Protein AF-A0A821N121-F1 (afdb_monomer_lite)

Organism: NCBI:txid392032

Structure (mmCIF, N/CA/C/O backbone):
data_AF-A0A821N121-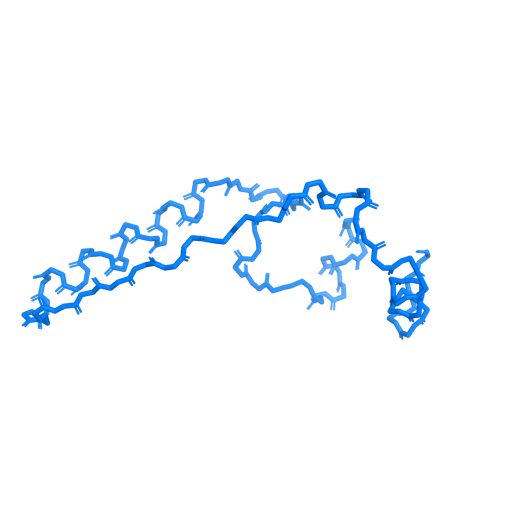F1
#
_entry.id   AF-A0A821N121-F1
#
loop_
_atom_site.group_PDB
_atom_site.id
_atom_site.type_symbol
_atom_site.label_atom_id
_atom_site.label_alt_id
_atom_site.label_comp_id
_atom_site.label_asym_id
_atom_site.label_entity_id
_atom_site.label_seq_id
_atom_site.pdbx_PDB_ins_code
_atom_site.Cartn_x
_atom_site.Cartn_y
_atom_site.Cartn_z
_atom_site.occupancy
_atom_site.B_iso_or_equiv
_atom_site.auth_seq_id
_atom_site.auth_comp_id
_atom_site.auth_asym_id
_atom_site.auth_atom_id
_atom_site.pdbx_PDB_model_num
ATOM 1 N N . MET A 1 1 ? 3.599 6.499 -11.512 1.00 67.88 1 MET A N 1
ATOM 2 C CA . MET A 1 1 ? 2.713 6.816 -10.366 1.00 67.88 1 MET A CA 1
ATOM 3 C C . MET A 1 1 ? 1.562 7.730 -10.782 1.00 67.88 1 MET A C 1
ATOM 5 O O . MET A 1 1 ? 0.432 7.280 -10.721 1.00 67.88 1 MET A O 1
ATOM 9 N N . LEU A 1 2 ? 1.825 8.941 -11.293 1.00 76.19 2 LEU A N 1
ATOM 10 C CA . LEU A 1 2 ? 0.790 9.877 -11.782 1.00 76.19 2 LEU A CA 1
ATOM 11 C C . LEU A 1 2 ? -0.200 9.250 -12.782 1.00 76.19 2 LEU A C 1
ATOM 13 O O . LEU A 1 2 ? -1.405 9.418 -12.647 1.00 76.19 2 LEU A O 1
ATOM 17 N N . GLU A 1 3 ? 0.299 8.454 -13.729 1.00 84.7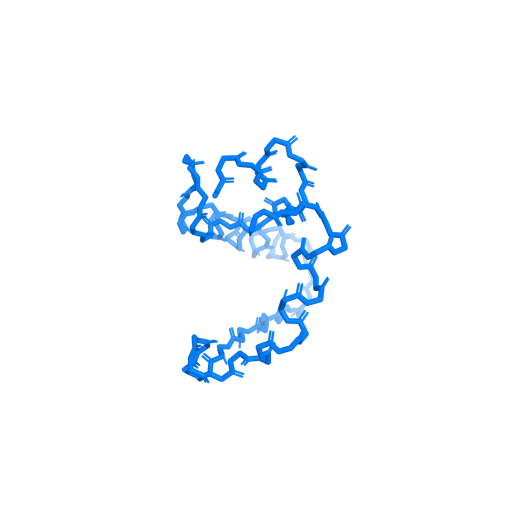5 3 GLU A N 1
ATOM 18 C CA . GLU A 1 3 ? -0.538 7.729 -14.698 1.00 84.75 3 GLU A CA 1
ATOM 19 C C . GLU A 1 3 ? -1.478 6.696 -14.056 1.00 84.75 3 GLU A C 1
ATOM 21 O O . GLU A 1 3 ? -2.623 6.539 -14.481 1.00 84.75 3 GLU A O 1
ATOM 26 N N . LEU A 1 4 ? -1.017 6.025 -12.996 1.00 87.38 4 LEU A N 1
ATOM 27 C CA . LEU A 1 4 ? -1.808 5.041 -12.252 1.00 87.38 4 LEU A CA 1
ATOM 28 C C . LEU A 1 4 ? -2.918 5.723 -11.441 1.00 87.38 4 LEU A C 1
ATOM 30 O O . LEU A 1 4 ? -4.030 5.205 -11.375 1.00 87.38 4 LEU A O 1
ATOM 34 N N . GLU A 1 5 ? -2.621 6.892 -10.861 1.00 87.06 5 GLU A N 1
ATOM 35 C CA . GLU A 1 5 ? -3.604 7.728 -10.160 1.00 87.06 5 GLU A CA 1
ATOM 36 C C . GLU A 1 5 ? -4.662 8.260 -11.130 1.00 87.06 5 GLU A C 1
ATOM 38 O O . GLU A 1 5 ? -5.853 8.140 -10.863 1.00 87.06 5 GLU A O 1
ATOM 43 N N . ARG A 1 6 ? -4.246 8.777 -12.297 1.00 86.75 6 ARG A N 1
ATOM 44 C CA . ARG A 1 6 ? -5.163 9.308 -13.318 1.00 86.75 6 ARG A CA 1
ATOM 45 C C . ARG A 1 6 ? -6.147 8.253 -13.816 1.00 86.75 6 ARG A C 1
ATOM 47 O O . ARG A 1 6 ? -7.316 8.556 -14.022 1.00 86.75 6 ARG A O 1
ATOM 54 N N . LYS A 1 7 ? -5.671 7.023 -14.023 1.00 89.31 7 LYS A N 1
ATOM 55 C CA . LYS A 1 7 ? -6.516 5.897 -14.444 1.00 89.31 7 LYS A CA 1
ATOM 56 C C . LYS A 1 7 ? -7.287 5.250 -13.285 1.00 89.31 7 LYS A C 1
ATOM 58 O O . LYS A 1 7 ? -8.097 4.368 -13.538 1.00 89.31 7 LYS A O 1
ATOM 63 N 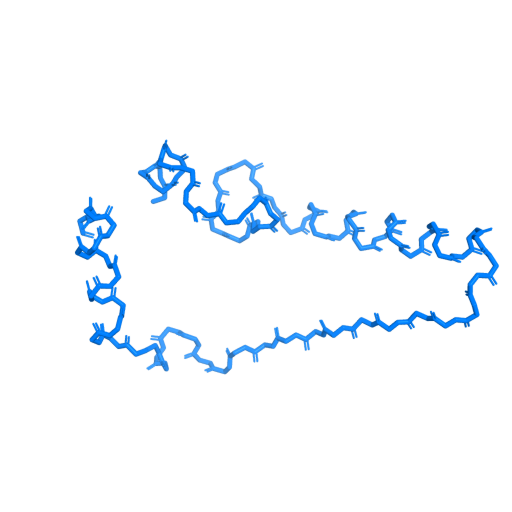N . ASN A 1 8 ? -7.037 5.668 -12.040 1.00 89.50 8 ASN A N 1
ATOM 64 C CA . ASN A 1 8 ? -7.665 5.150 -10.823 1.00 89.50 8 ASN A CA 1
ATOM 65 C C . ASN A 1 8 ? -7.647 3.610 -10.717 1.00 89.50 8 ASN A C 1
ATOM 67 O O . ASN A 1 8 ? -8.629 2.986 -10.322 1.00 89.50 8 ASN A O 1
ATOM 71 N N . ILE A 1 9 ? -6.529 2.985 -11.102 1.00 91.19 9 ILE A N 1
ATOM 72 C CA . ILE A 1 9 ? -6.406 1.513 -11.131 1.00 91.19 9 ILE A CA 1
ATOM 73 C C . ILE A 1 9 ? -5.840 0.933 -9.832 1.00 91.19 9 ILE A C 1
ATOM 75 O O . ILE A 1 9 ? -5.890 -0.276 -9.614 1.00 91.19 9 ILE A O 1
ATOM 79 N N . LEU A 1 10 ? -5.254 1.782 -8.983 1.00 91.44 10 LEU A N 1
ATOM 80 C CA . LEU A 1 10 ? -4.722 1.366 -7.690 1.00 91.44 10 LEU A CA 1
ATOM 81 C C . LEU A 1 10 ? -5.856 1.283 -6.662 1.00 91.44 10 LEU A C 1
ATOM 83 O O . LEU A 1 10 ? -6.674 2.202 -6.596 1.00 91.44 10 LEU A O 1
ATOM 87 N N . PRO A 1 11 ? -5.871 0.258 -5.793 1.00 91.12 11 PRO A N 1
ATOM 88 C CA . PRO A 1 11 ? -6.842 0.170 -4.712 1.00 91.12 11 PRO A CA 1
ATOM 89 C C . PRO A 1 11 ? -6.869 1.437 -3.852 1.00 91.12 11 PRO A C 1
ATOM 91 O O . PRO A 1 11 ? -5.827 2.025 -3.538 1.00 91.12 11 PRO A O 1
ATOM 94 N N . GLU A 1 12 ? -8.057 1.831 -3.396 1.00 89.19 12 GLU A N 1
ATOM 95 C CA . GLU A 1 12 ? -8.246 3.031 -2.573 1.00 89.19 12 GLU A CA 1
ATOM 96 C C . GLU A 1 12 ? -7.352 3.018 -1.323 1.00 89.19 12 GLU A C 1
ATOM 98 O O . GLU A 1 12 ? -6.736 4.024 -0.965 1.00 89.19 12 GLU A O 1
ATOM 103 N N . HIS A 1 13 ? -7.215 1.848 -0.700 1.00 90.50 13 HIS A N 1
ATOM 104 C CA . HIS A 1 13 ? -6.465 1.669 0.539 1.00 90.50 13 HIS A CA 1
ATOM 105 C C . HIS A 1 13 ? -4.965 1.419 0.344 1.00 90.50 13 HIS A C 1
ATOM 107 O O . HIS A 1 13 ? -4.239 1.288 1.326 1.00 90.50 13 HIS A O 1
ATOM 113 N N . GLN A 1 14 ? -4.472 1.354 -0.897 1.00 91.69 14 GLN A N 1
ATOM 114 C CA . GLN A 1 14 ? -3.032 1.349 -1.131 1.00 91.69 14 GLN A CA 1
ATOM 115 C C . GLN A 1 14 ? -2.488 2.734 -0.771 1.00 91.69 14 GLN A C 1
ATOM 117 O O . GLN A 1 14 ? -2.975 3.733 -1.299 1.00 91.69 14 GLN A O 1
ATOM 122 N N . ALA A 1 15 ? -1.500 2.789 0.124 1.00 92.31 15 ALA A N 1
ATOM 123 C CA . ALA A 1 15 ? -0.832 4.027 0.538 1.00 92.31 15 ALA A CA 1
ATOM 124 C C . ALA A 1 15 ? 0.646 4.075 0.123 1.00 92.31 15 ALA A C 1
ATOM 126 O O . ALA A 1 15 ? 1.178 5.155 -0.115 1.00 92.31 15 ALA A O 1
ATOM 127 N N . GLY A 1 16 ? 1.305 2.916 0.021 1.00 91.38 16 GLY A N 1
ATOM 128 C CA . GLY A 1 16 ? 2.705 2.829 -0.391 1.00 91.38 16 GLY A CA 1
ATOM 129 C C . GLY A 1 16 ? 2.901 3.314 -1.825 1.00 91.38 16 GLY A C 1
ATOM 130 O O . GLY A 1 16 ? 2.098 2.988 -2.702 1.00 91.38 16 GLY A O 1
ATOM 131 N N . PHE A 1 17 ? 3.972 4.082 -2.040 1.00 89.75 17 PHE A N 1
ATOM 132 C CA . PHE A 1 17 ? 4.347 4.637 -3.342 1.00 89.75 17 PHE A CA 1
ATOM 133 C C . PHE A 1 17 ? 3.186 5.375 -4.034 1.00 89.75 17 PHE A C 1
ATOM 135 O O . PHE A 1 17 ? 2.930 5.160 -5.218 1.00 89.75 17 PHE A O 1
ATOM 142 N N . ARG A 1 18 ? 2.461 6.227 -3.297 1.00 90.31 18 ARG A N 1
ATOM 143 C CA . ARG A 1 18 ? 1.420 7.109 -3.847 1.00 90.31 18 ARG A CA 1
ATOM 144 C C . ARG A 1 18 ? 1.615 8.548 -3.372 1.00 90.31 18 ARG A C 1
ATOM 146 O O . ARG A 1 18 ? 1.935 8.743 -2.197 1.00 90.31 18 ARG A O 1
ATOM 153 N N . PRO A 1 19 ? 1.416 9.568 -4.226 1.00 88.19 19 PRO A N 1
ATOM 154 C CA . PRO A 1 19 ? 1.630 10.953 -3.833 1.00 88.19 19 PRO A CA 1
ATOM 155 C C . PRO A 1 19 ? 0.565 11.359 -2.815 1.00 88.19 19 PRO A C 1
ATOM 157 O O . PRO A 1 19 ? -0.603 11.001 -2.954 1.00 88.19 19 PRO A O 1
ATOM 160 N N . GLY A 1 20 ? 0.962 12.096 -1.779 1.00 88.31 20 GLY A N 1
ATOM 161 C CA . GLY A 1 20 ? 0.028 12.576 -0.756 1.00 88.31 20 GLY A CA 1
ATOM 162 C C . GLY A 1 20 ? -0.545 11.489 0.164 1.00 88.31 20 GLY A C 1
ATOM 163 O O . GLY A 1 20 ? -1.394 11.799 0.997 1.00 88.31 20 GLY A O 1
ATOM 164 N N . LYS A 1 21 ? -0.085 10.233 0.063 1.00 90.44 21 LYS A N 1
ATOM 165 C CA . LYS A 1 21 ? -0.415 9.162 1.012 1.00 90.44 21 LYS A CA 1
ATOM 166 C C . LYS A 1 21 ? 0.821 8.741 1.795 1.00 90.44 21 LYS A C 1
ATOM 168 O O . LYS A 1 21 ? 1.931 8.711 1.275 1.00 90.44 21 LYS A O 1
ATOM 173 N N . SER A 1 22 ? 0.615 8.407 3.064 1.00 92.88 22 SER A N 1
ATOM 174 C CA . SER A 1 22 ? 1.659 7.903 3.955 1.00 92.88 22 SER A CA 1
ATOM 175 C C . SER A 1 22 ? 1.178 6.662 4.699 1.00 92.88 22 SER A C 1
ATOM 177 O O . SER A 1 22 ? -0.015 6.347 4.726 1.00 92.88 22 SER A O 1
ATOM 179 N N . THR A 1 23 ? 2.110 5.969 5.351 1.00 91.62 23 THR A N 1
ATOM 180 C CA . THR A 1 23 ? 1.807 4.827 6.226 1.00 91.62 23 THR A CA 1
ATOM 181 C C . THR A 1 23 ? 0.827 5.186 7.347 1.00 91.62 23 THR A C 1
ATOM 183 O O . THR A 1 23 ? 0.076 4.317 7.790 1.00 91.62 23 THR A O 1
ATOM 186 N N . MET A 1 24 ? 0.749 6.465 7.737 1.00 94.50 24 MET A N 1
ATOM 187 C CA . MET A 1 24 ? -0.203 6.967 8.733 1.00 94.50 24 MET A CA 1
ATOM 188 C C . MET A 1 24 ? -1.659 6.679 8.353 1.00 94.50 24 MET A C 1
ATOM 190 O O . MET A 1 24 ? -2.466 6.363 9.222 1.00 94.50 24 MET A O 1
ATOM 194 N N . TYR A 1 25 ? -1.998 6.719 7.060 1.00 92.25 25 TYR A N 1
ATOM 195 C CA . TYR A 1 25 ? -3.352 6.405 6.596 1.00 92.25 25 TYR A CA 1
ATOM 196 C C . TYR A 1 25 ? -3.765 4.973 6.978 1.00 92.25 25 TYR A C 1
ATOM 198 O O . TYR A 1 25 ? -4.869 4.747 7.476 1.00 92.25 25 TYR A O 1
ATOM 206 N N . ASN A 1 26 ? -2.859 4.008 6.803 1.00 92.38 26 ASN A N 1
ATOM 207 C CA . ASN A 1 26 ? -3.117 2.609 7.143 1.00 92.38 26 ASN A CA 1
ATOM 208 C C . ASN A 1 26 ? -3.198 2.397 8.660 1.00 92.38 26 ASN A C 1
ATOM 210 O O . ASN A 1 26 ? -4.061 1.650 9.118 1.00 92.38 26 ASN A O 1
ATOM 214 N N . ILE A 1 27 ? -2.341 3.080 9.429 1.00 94.69 27 ILE A N 1
ATOM 215 C CA . ILE A 1 27 ? -2.341 3.026 10.900 1.00 94.69 27 ILE A CA 1
ATOM 216 C C . ILE A 1 27 ? -3.662 3.563 11.450 1.00 94.69 27 ILE A C 1
ATOM 218 O O . ILE A 1 27 ? -4.332 2.866 12.206 1.00 94.69 27 ILE A O 1
ATOM 222 N N . LEU A 1 28 ? -4.077 4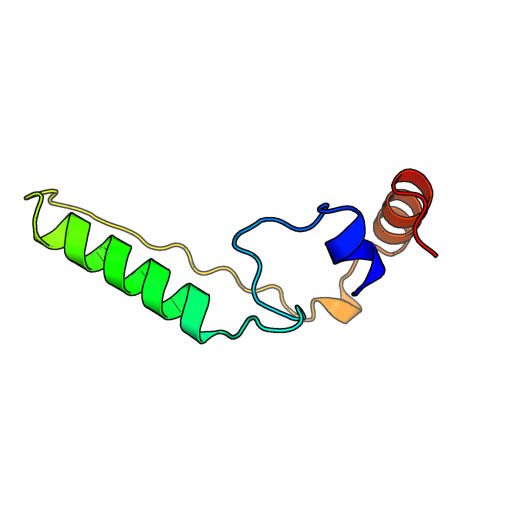.755 11.017 1.00 94.94 28 LEU A N 1
ATOM 223 C CA . LEU A 1 28 ? -5.328 5.377 11.450 1.00 94.94 28 LEU A CA 1
ATOM 224 C C . LEU A 1 28 ? -6.540 4.504 11.101 1.00 94.94 28 LEU A C 1
ATOM 226 O O . LEU A 1 28 ? -7.481 4.379 11.881 1.00 94.94 28 LEU A O 1
ATOM 230 N N . ARG A 1 29 ? -6.525 3.862 9.928 1.00 92.06 29 ARG A N 1
ATOM 231 C CA . ARG A 1 29 ? -7.585 2.929 9.534 1.00 92.06 29 ARG A CA 1
ATOM 232 C C . ARG A 1 29 ? -7.641 1.706 10.451 1.00 92.06 29 ARG A C 1
ATOM 234 O O . ARG A 1 29 ? -8.733 1.307 10.852 1.00 92.06 29 ARG A O 1
ATOM 241 N N . LEU A 1 30 ? -6.490 1.110 10.760 1.00 93.81 30 LEU A N 1
ATOM 242 C CA . LEU A 1 30 ? -6.403 -0.042 11.655 1.00 93.81 30 LEU A CA 1
ATOM 243 C C . LEU A 1 30 ? -6.843 0.322 13.079 1.00 93.81 30 LEU A C 1
ATOM 245 O O . LEU A 1 30 ? -7.599 -0.427 13.692 1.00 93.81 30 LEU A O 1
ATOM 249 N N . GLU A 1 31 ? -6.419 1.483 13.576 1.00 94.75 31 GLU A N 1
ATOM 250 C CA . GLU A 1 31 ? -6.814 2.013 14.881 1.00 94.75 31 GLU A CA 1
ATOM 251 C C . GLU A 1 31 ? -8.334 2.194 14.966 1.00 94.75 31 GLU A C 1
ATOM 253 O O . GLU A 1 31 ? -8.961 1.665 15.882 1.00 94.75 31 GLU A O 1
ATOM 258 N N . ARG A 1 32 ? -8.949 2.865 13.983 1.00 93.19 32 ARG A N 1
ATOM 259 C CA . ARG A 1 32 ? -10.410 3.043 13.925 1.00 93.19 32 ARG A CA 1
ATOM 260 C C . ARG A 1 32 ? -11.143 1.708 13.906 1.00 93.19 32 ARG A C 1
ATOM 262 O O . ARG A 1 32 ? -12.075 1.511 14.680 1.00 93.19 32 ARG A O 1
ATOM 269 N N . TYR A 1 33 ? -10.678 0.765 13.084 1.00 91.12 33 TYR A N 1
ATOM 270 C CA . TYR A 1 33 ? -11.236 -0.584 13.062 1.00 91.12 33 TYR A CA 1
ATOM 271 C C . TYR A 1 33 ? -11.159 -1.250 14.444 1.00 91.12 33 TYR A C 1
ATOM 273 O O . TYR A 1 33 ? -12.147 -1.814 14.911 1.00 91.12 33 TYR A O 1
ATOM 281 N N . ALA A 1 34 ? -10.015 -1.163 15.126 1.00 91.06 34 ALA A N 1
ATOM 282 C CA . ALA A 1 34 ? -9.849 -1.721 16.464 1.00 91.06 34 ALA A CA 1
ATOM 283 C C . ALA A 1 34 ? -10.785 -1.050 17.486 1.00 91.06 34 ALA A C 1
ATOM 285 O O . ALA A 1 34 ? -11.457 -1.747 18.247 1.00 91.06 34 ALA A O 1
ATOM 286 N N . GLN A 1 35 ? -10.892 0.281 17.470 1.00 91.44 35 GLN A N 1
ATOM 287 C CA . GLN A 1 35 ? -11.775 1.037 18.362 1.00 91.44 35 GLN A CA 1
ATOM 288 C C . GLN A 1 35 ? -13.250 0.662 18.178 1.00 91.44 35 GLN A C 1
ATOM 290 O O . GLN A 1 35 ? -13.947 0.414 19.164 1.00 91.44 35 GLN A O 1
ATOM 295 N N . ASP A 1 36 ? -13.725 0.560 16.936 1.00 90.19 36 ASP A N 1
ATOM 296 C CA . ASP A 1 36 ? -15.108 0.175 16.640 1.00 90.19 36 ASP A CA 1
ATOM 297 C C . ASP A 1 36 ? -15.422 -1.232 17.156 1.00 90.19 36 ASP A C 1
ATOM 299 O O . ASP A 1 36 ? -16.505 -1.489 17.692 1.00 90.19 36 ASP A O 1
ATOM 303 N N . ARG A 1 37 ? -14.466 -2.162 17.038 1.00 88.62 37 ARG A N 1
ATOM 304 C CA . ARG A 1 37 ? -14.618 -3.536 17.538 1.00 88.62 37 ARG A CA 1
ATOM 305 C C . ARG A 1 37 ? -14.632 -3.607 19.060 1.00 88.62 37 ARG A C 1
ATOM 307 O O . ARG A 1 37 ? -15.468 -4.327 19.602 1.00 88.62 37 ARG A O 1
ATOM 314 N N . LEU A 1 38 ? -13.793 -2.818 19.732 1.00 85.62 38 LEU A N 1
ATOM 315 C CA . LEU A 1 38 ? -13.796 -2.698 21.193 1.00 85.62 38 LEU A CA 1
ATOM 316 C C . LEU A 1 38 ? -15.130 -2.146 21.716 1.00 85.62 38 LEU A C 1
ATOM 318 O O . LEU A 1 38 ? -15.639 -2.624 22.727 1.00 85.62 38 LEU A O 1
ATOM 322 N N . ARG A 1 39 ? -15.731 -1.179 21.010 1.00 86.12 39 ARG A N 1
ATOM 323 C CA . ARG A 1 39 ? -17.012 -0.563 21.401 1.00 86.12 39 ARG A CA 1
ATOM 324 C C . ARG A 1 39 ? -18.230 -1.451 21.141 1.00 86.12 39 ARG A C 1
ATOM 326 O O . ARG A 1 39 ? -19.208 -1.368 21.874 1.00 86.12 39 ARG A O 1
ATOM 333 N N . SER A 1 40 ? -18.199 -2.295 20.110 1.00 82.88 40 SER A N 1
ATOM 334 C CA . SER A 1 40 ? -19.374 -3.049 19.634 1.00 82.88 40 SER A CA 1
ATOM 335 C C . SER A 1 40 ? -19.602 -4.411 20.315 1.00 82.88 40 SER A C 1
ATOM 337 O O . SER A 1 40 ? -20.360 -5.229 19.797 1.00 82.88 40 SER A O 1
ATOM 339 N N . ALA A 1 41 ? -18.956 -4.678 21.459 1.00 71.75 41 ALA A N 1
ATOM 340 C CA . ALA A 1 41 ? -19.033 -5.938 22.220 1.00 71.75 41 ALA A CA 1
ATOM 341 C C . ALA A 1 41 ? -18.735 -7.217 21.400 1.00 71.75 41 ALA A C 1
ATOM 343 O O . ALA A 1 41 ? -19.049 -8.336 21.822 1.00 71.75 41 ALA A O 1
ATOM 344 N N . ARG A 1 42 ? -18.106 -7.081 20.223 1.00 69.81 42 ARG A N 1
ATOM 345 C CA . ARG A 1 42 ? -17.661 -8.218 19.411 1.00 69.81 42 ARG A CA 1
ATOM 346 C C . ARG A 1 42 ? -16.441 -8.842 20.078 1.00 69.81 42 ARG A C 1
ATOM 348 O O . ARG A 1 42 ? -15.415 -8.194 20.242 1.00 69.81 42 ARG A O 1
ATOM 355 N N . ARG A 1 43 ? -16.559 -10.117 20.449 1.00 68.00 43 ARG A N 1
ATOM 356 C CA . ARG A 1 43 ? -15.598 -10.793 21.337 1.00 68.00 43 ARG A CA 1
ATOM 357 C C . ARG A 1 43 ? -14.253 -11.136 20.697 1.00 68.00 43 ARG A C 1
ATOM 359 O O . ARG A 1 43 ? -13.286 -11.321 21.426 1.00 68.00 43 ARG A O 1
ATOM 366 N N . HIS A 1 44 ? -14.167 -11.196 19.368 1.00 82.12 44 HIS A N 1
ATOM 367 C CA . HIS A 1 44 ? -12.944 -11.608 18.678 1.00 82.12 44 HIS A CA 1
ATOM 368 C C . HIS A 1 44 ? -12.686 -10.751 17.441 1.00 82.12 44 HIS A C 1
ATOM 370 O O . HIS A 1 44 ? -13.585 -10.496 16.639 1.00 82.12 44 HIS A O 1
ATOM 376 N N . SER A 1 45 ? -11.441 -10.306 17.300 1.00 86.56 45 SER A N 1
ATOM 377 C CA . SER A 1 45 ? -10.913 -9.641 16.113 1.00 86.56 45 SER A CA 1
ATOM 378 C C . SER A 1 45 ? -9.540 -10.223 15.818 1.00 86.56 45 SER A C 1
ATOM 380 O O . SER A 1 45 ? -8.786 -10.525 16.739 1.00 86.56 45 SER A O 1
ATOM 382 N N . ALA A 1 46 ? -9.226 -10.379 14.540 1.00 88.94 46 ALA A N 1
ATOM 383 C CA . ALA A 1 46 ? -7.925 -10.829 14.076 1.00 88.94 46 ALA A CA 1
ATOM 384 C C . ALA A 1 46 ? -7.438 -9.887 12.975 1.00 88.94 46 ALA A C 1
ATOM 386 O O . ALA A 1 46 ? -8.245 -9.283 12.262 1.00 88.94 46 ALA A O 1
ATOM 387 N N . VAL A 1 47 ? -6.120 -9.772 12.851 1.00 90.12 47 VAL A N 1
ATOM 388 C CA . VAL A 1 47 ? -5.454 -9.005 11.800 1.00 90.12 47 VAL A CA 1
ATOM 389 C C . VAL A 1 47 ? -4.459 -9.935 11.125 1.00 90.12 47 VAL A C 1
ATOM 391 O O . VAL A 1 47 ? -3.681 -10.603 11.802 1.00 90.12 47 VAL A O 1
ATOM 394 N N . ILE A 1 48 ? -4.497 -9.979 9.796 1.00 93.06 48 ILE A N 1
ATOM 395 C CA . ILE A 1 48 ? -3.533 -10.722 8.985 1.00 93.06 48 ILE A CA 1
ATOM 396 C C . ILE A 1 48 ? -2.548 -9.705 8.420 1.00 93.06 48 ILE A C 1
ATOM 398 O O . ILE A 1 48 ? -2.933 -8.810 7.668 1.00 93.06 48 ILE A O 1
ATOM 402 N N . LEU A 1 49 ? -1.287 -9.840 8.814 1.00 93.12 49 LEU A N 1
ATOM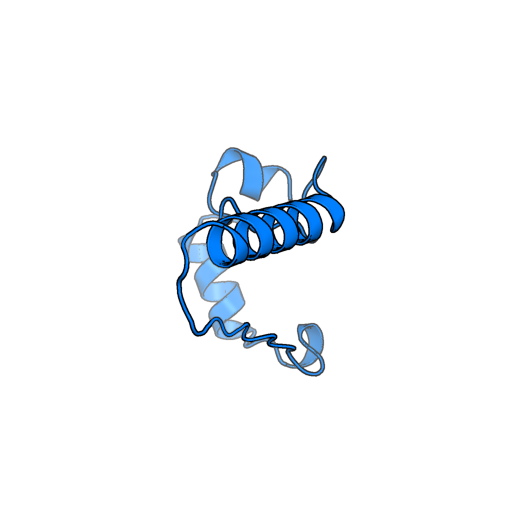 403 C CA . LEU A 1 49 ? -0.174 -9.045 8.311 1.00 93.12 49 LEU A CA 1
ATOM 404 C C . LEU A 1 49 ? 0.607 -9.932 7.345 1.00 93.12 49 LEU A C 1
ATOM 406 O O . LEU A 1 49 ? 1.081 -10.997 7.734 1.00 93.12 49 LEU A O 1
ATOM 410 N N . PHE A 1 50 ? 0.692 -9.514 6.086 1.00 93.62 50 PHE A N 1
ATOM 411 C CA . PHE A 1 50 ? 1.379 -10.255 5.036 1.00 93.62 50 PHE A CA 1
ATOM 412 C C . PHE A 1 50 ? 2.572 -9.449 4.538 1.00 93.62 50 PHE A C 1
ATOM 414 O O . PHE A 1 50 ? 2.433 -8.258 4.257 1.00 93.62 50 PHE A O 1
ATOM 421 N N . ASP A 1 51 ? 3.717 -10.114 4.419 1.00 94.19 51 ASP A N 1
ATOM 422 C CA . ASP A 1 51 ? 4.944 -9.549 3.872 1.00 94.19 51 ASP A CA 1
ATOM 423 C C . ASP A 1 51 ? 5.480 -10.455 2.759 1.00 94.19 51 ASP A C 1
ATOM 425 O O . ASP A 1 51 ? 5.447 -11.684 2.868 1.00 94.19 51 ASP A O 1
ATOM 429 N N . ILE A 1 52 ? 5.940 -9.840 1.670 1.00 94.19 52 ILE A N 1
ATOM 430 C CA . ILE A 1 52 ? 6.470 -10.548 0.502 1.00 94.19 52 ILE A CA 1
ATOM 431 C C . ILE A 1 52 ? 7.990 -10.460 0.546 1.00 94.19 52 ILE A C 1
ATOM 433 O O . ILE A 1 52 ? 8.569 -9.389 0.350 1.00 94.19 52 ILE A O 1
ATOM 437 N N . LYS A 1 53 ? 8.644 -11.609 0.730 1.00 96.31 53 LYS A N 1
ATOM 438 C CA . LYS A 1 53 ? 10.104 -11.696 0.717 1.00 96.31 53 LYS A CA 1
ATOM 439 C C . LYS A 1 53 ? 10.649 -11.253 -0.643 1.00 96.31 53 LYS A C 1
ATOM 441 O O . LYS A 1 53 ? 10.319 -11.858 -1.657 1.00 96.31 53 LYS A O 1
ATOM 446 N N . ALA A 1 54 ? 11.525 -10.246 -0.638 1.00 95.19 54 ALA A N 1
ATOM 447 C CA . ALA A 1 54 ? 12.218 -9.755 -1.831 1.00 95.19 54 ALA A CA 1
ATOM 448 C C . ALA A 1 54 ? 11.245 -9.449 -2.991 1.00 95.19 54 ALA A C 1
ATOM 450 O O . ALA A 1 54 ? 11.373 -9.981 -4.090 1.00 95.19 54 ALA A O 1
ATOM 451 N N . ALA A 1 55 ? 10.214 -8.638 -2.730 1.00 94.69 55 ALA A N 1
ATOM 452 C CA . ALA A 1 55 ? 9.102 -8.403 -3.660 1.00 94.69 55 ALA A CA 1
ATOM 453 C C . ALA A 1 55 ? 9.523 -7.914 -5.061 1.00 94.69 55 ALA A C 1
ATOM 455 O O . ALA A 1 55 ? 8.853 -8.233 -6.039 1.00 94.69 55 ALA A O 1
ATOM 456 N N . PHE A 1 56 ? 10.619 -7.156 -5.165 1.00 93.25 56 PHE A N 1
ATOM 457 C CA . PHE A 1 56 ? 11.149 -6.706 -6.456 1.00 93.25 56 PHE A CA 1
ATOM 458 C C . PHE A 1 56 ? 11.914 -7.809 -7.194 1.00 93.25 56 PHE A C 1
ATOM 460 O O . PHE A 1 56 ? 11.776 -7.921 -8.405 1.00 93.25 56 PHE A O 1
ATOM 467 N N . ASP A 1 57 ? 12.655 -8.658 -6.479 1.00 96.94 57 ASP A N 1
ATOM 468 C CA . ASP A 1 57 ? 13.422 -9.757 -7.080 1.00 96.94 57 ASP A CA 1
ATOM 469 C C . ASP A 1 57 ? 12.528 -10.951 -7.454 1.00 96.94 57 ASP A C 1
ATOM 471 O O . ASP A 1 57 ? 12.802 -11.678 -8.405 1.00 96.94 57 ASP A O 1
ATOM 475 N N . SER A 1 58 ? 11.443 -11.160 -6.703 1.00 95.75 58 SER A N 1
ATOM 476 C CA . SER A 1 58 ? 10.518 -12.294 -6.852 1.00 95.75 58 SER A CA 1
ATOM 477 C C . SER A 1 58 ? 9.331 -12.023 -7.778 1.00 95.75 58 SER A C 1
ATOM 479 O O . SER A 1 58 ? 8.479 -12.897 -7.958 1.00 95.75 58 SER A O 1
ATOM 481 N N . VAL A 1 59 ? 9.241 -10.827 -8.367 1.00 96.69 59 VAL A N 1
ATOM 482 C CA . VAL A 1 59 ? 8.116 -10.473 -9.233 1.00 96.69 59 VAL A CA 1
ATOM 483 C C . VAL A 1 59 ? 8.093 -11.352 -10.487 1.00 96.69 59 VAL A C 1
ATOM 485 O O . VAL A 1 59 ? 9.112 -11.592 -11.138 1.00 96.69 59 VAL A O 1
ATOM 488 N N . TRP A 1 60 ? 6.906 -11.832 -10.863 1.00 97.44 60 TRP A N 1
ATOM 489 C CA . TRP A 1 60 ? 6.732 -12.548 -12.124 1.00 97.44 60 TRP A CA 1
ATOM 490 C C . TRP A 1 60 ? 6.747 -11.551 -13.287 1.00 97.44 60 TRP A C 1
ATOM 492 O O . TRP A 1 60 ? 5.740 -10.904 -13.582 1.00 97.44 60 TRP A O 1
ATOM 502 N N . HIS A 1 61 ? 7.911 -11.410 -13.918 1.00 97.06 61 HIS A N 1
ATOM 503 C CA . HIS A 1 61 ? 8.175 -10.385 -14.927 1.00 97.06 61 HIS A CA 1
ATOM 504 C C . HIS A 1 61 ? 7.231 -10.483 -16.134 1.00 97.06 61 HIS A C 1
ATOM 506 O O . HIS A 1 61 ? 6.656 -9.468 -16.522 1.00 97.06 61 HIS A O 1
ATOM 512 N N . ASP A 1 62 ? 6.978 -11.683 -16.668 1.00 97.88 62 ASP A N 1
ATOM 513 C CA . ASP A 1 62 ? 6.072 -11.846 -17.816 1.00 97.88 62 ASP A CA 1
ATOM 514 C C . ASP A 1 62 ? 4.640 -11.420 -17.472 1.00 97.88 62 ASP A C 1
ATOM 516 O O . ASP A 1 62 ? 3.993 -10.697 -18.229 1.00 97.88 62 ASP A O 1
ATOM 520 N N . GLY A 1 63 ? 4.154 -11.814 -16.289 1.00 97.81 63 GLY A N 1
ATOM 521 C CA . GLY A 1 63 ? 2.831 -11.423 -15.806 1.00 97.81 63 GLY A CA 1
ATOM 522 C C . GLY A 1 63 ? 2.717 -9.923 -15.531 1.00 97.81 63 GLY A C 1
ATOM 523 O O . GLY A 1 63 ? 1.665 -9.327 -15.771 1.00 97.81 63 GLY A O 1
ATOM 524 N N . LEU A 1 64 ? 3.798 -9.298 -15.056 1.00 96.00 64 LEU A N 1
ATOM 525 C CA . LEU A 1 64 ? 3.871 -7.851 -14.877 1.00 96.00 64 LEU A CA 1
ATOM 526 C C . LEU A 1 64 ? 3.790 -7.126 -16.226 1.00 96.00 64 LEU A C 1
ATOM 528 O O . LEU A 1 64 ? 2.954 -6.238 -16.375 1.00 96.00 64 LEU A O 1
ATOM 532 N N . ILE A 1 65 ? 4.601 -7.527 -17.209 1.00 97.12 65 ILE A N 1
ATOM 533 C CA . ILE A 1 65 ? 4.615 -6.939 -18.558 1.00 97.12 65 ILE A CA 1
ATOM 534 C C . ILE A 1 65 ? 3.252 -7.110 -19.233 1.00 97.12 65 ILE A C 1
ATOM 536 O O . ILE A 1 65 ? 2.708 -6.145 -19.771 1.00 97.12 65 ILE A O 1
ATOM 540 N N . TYR A 1 66 ? 2.658 -8.304 -19.143 1.00 97.62 66 TYR A N 1
ATOM 541 C CA . TYR A 1 66 ? 1.307 -8.560 -19.641 1.00 97.62 66 TYR A CA 1
ATOM 542 C C . TYR A 1 66 ? 0.293 -7.572 -19.046 1.00 97.62 66 TYR A C 1
ATOM 544 O O . TYR A 1 66 ? -0.456 -6.936 -19.788 1.00 97.62 66 TYR A O 1
ATOM 552 N N . LYS A 1 67 ? 0.304 -7.388 -17.716 1.00 95.31 67 LYS A N 1
ATOM 553 C CA . LYS A 1 67 ? -0.582 -6.433 -17.029 1.00 95.31 67 LYS A CA 1
ATOM 554 C C . LYS A 1 67 ? -0.353 -4.993 -17.473 1.00 95.31 67 LYS A C 1
ATOM 556 O O . LYS A 1 67 ? -1.324 -4.260 -17.635 1.00 95.31 67 LYS A O 1
ATOM 561 N N . LEU A 1 68 ? 0.899 -4.568 -17.638 1.00 94.50 68 LEU A N 1
ATOM 562 C CA . LEU A 1 68 ? 1.211 -3.212 -18.096 1.00 94.50 68 LEU A CA 1
ATOM 563 C C . LEU A 1 68 ? 0.648 -2.967 -19.500 1.00 94.50 68 LEU A C 1
ATOM 565 O O . LEU A 1 68 ? -0.028 -1.959 -19.711 1.00 94.50 68 LEU A O 1
ATOM 569 N N . ASN A 1 69 ? 0.833 -3.921 -20.415 1.00 95.94 69 ASN A N 1
ATOM 570 C CA . ASN A 1 69 ? 0.303 -3.838 -21.774 1.00 95.94 69 ASN A CA 1
ATOM 571 C C . ASN A 1 69 ? -1.235 -3.810 -21.801 1.00 95.94 69 ASN A C 1
ATOM 573 O O . ASN A 1 69 ? -1.825 -2.938 -22.439 1.00 95.94 69 ASN A O 1
ATOM 577 N N . ASP A 1 70 ? -1.887 -4.708 -21.058 1.00 95.25 70 ASP A N 1
A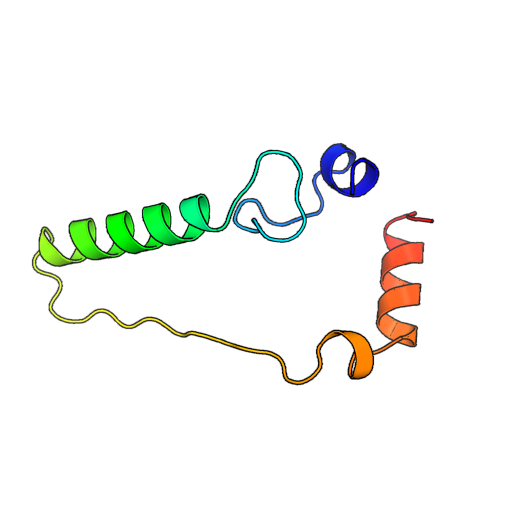TOM 578 C CA . ASP A 1 70 ? -3.352 -4.764 -20.936 1.00 95.25 70 ASP A CA 1
ATOM 579 C C . ASP A 1 70 ? -3.933 -3.441 -20.401 1.00 95.25 70 ASP A C 1
ATOM 581 O O . ASP A 1 70 ? -4.878 -2.874 -20.954 1.00 95.25 70 ASP A O 1
ATOM 585 N N . LEU A 1 71 ? -3.279 -2.859 -19.392 1.00 93.25 71 LEU A N 1
ATOM 586 C CA . LEU A 1 71 ? -3.654 -1.574 -18.797 1.00 93.25 71 LEU A CA 1
ATOM 587 C C . LEU A 1 71 ? -3.217 -0.356 -19.630 1.00 93.25 71 LEU A C 1
ATOM 589 O O . LEU A 1 71 ? -3.487 0.791 -19.239 1.00 93.25 71 LEU A O 1
ATOM 593 N N . ARG A 1 72 ? -2.557 -0.569 -20.776 1.00 93.19 72 ARG A N 1
ATOM 594 C CA . ARG A 1 72 ? -1.979 0.469 -21.648 1.00 93.19 72 ARG A CA 1
ATOM 595 C C . ARG A 1 72 ? -1.075 1.428 -20.878 1.00 93.19 72 ARG A C 1
ATOM 597 O O . ARG A 1 72 ? -1.224 2.653 -20.969 1.00 93.19 72 ARG A O 1
ATOM 604 N N . LEU A 1 73 ? -0.254 0.875 -20.001 1.00 90.12 73 LEU A N 1
ATOM 605 C CA . LEU A 1 73 ? 0.770 1.592 -19.259 1.00 90.12 73 LEU A CA 1
ATOM 606 C C . LEU A 1 73 ? 2.106 1.442 -19.998 1.00 90.12 73 LEU A C 1
ATOM 608 O O . LEU A 1 73 ? 2.299 0.417 -20.652 1.00 90.12 73 LEU A O 1
ATOM 612 N N . PRO A 1 74 ? 2.974 2.468 -19.946 1.00 78.81 74 PRO A N 1
ATOM 613 C CA . PRO A 1 74 ? 4.322 2.366 -20.492 1.00 78.81 74 PRO A CA 1
ATOM 614 C C . PRO A 1 74 ? 5.140 1.277 -19.791 1.00 78.81 74 PRO A C 1
ATOM 616 O O . PRO A 1 74 ? 4.842 0.977 -18.607 1.00 78.81 74 PRO A O 1
#

Sequence (74 aa):
MLELERKNILPEHQAGFRPGKSTMYNILRLERYAQDRLRSARRHSAVILFDIKAAFDSVWHDGLIYKLNDLRLP

InterPro domains:
  IPR000477 Reverse transcriptase domain [PF00078] (4-74)

Secondary structure (DSSP, 8-state):
-HHHHHTT-S-TT--TT-TT--HHHHHHHHHHHHHHHHHTT-----------TTTTTS--HHHHHHHHHHTT--

pLDDT: mean 90.41, std 6.57, range [67.88, 97.88]

Radius of gyration: 16.86 Å; chains: 1; bounding box: 33×25×44 Å

Foldseek 3Di:
DVVCVVVVVDDPQDQPPDPPGDVVSVVVVVVVVVVVCVVPPPPDDDDDDDDDPPCVVPDPVVVVVVVCVVVVHD